Protein AF-A0A7T5JTS6-F1 (afdb_monomer_lite)

Radius of gyration: 18.51 Å; chains: 1; bounding box: 53×52×34 Å

Structure (mmCIF, N/CA/C/O backbone):
data_AF-A0A7T5JTS6-F1
#
_entry.id   AF-A0A7T5JTS6-F1
#
loop_
_atom_site.group_PDB
_atom_site.id
_atom_site.type_symbol
_atom_site.label_atom_id
_atom_site.label_alt_id
_atom_site.label_comp_id
_atom_site.label_asym_id
_atom_site.label_entity_id
_atom_site.label_seq_id
_atom_site.pdbx_PDB_ins_code
_atom_site.Cartn_x
_atom_site.Cartn_y
_atom_site.Cartn_z
_atom_site.occupancy
_atom_site.B_iso_or_equiv
_atom_site.auth_seq_id
_atom_site.auth_comp_id
_atom_site.auth_asym_id
_atom_site.auth_atom_id
_atom_site.pdbx_PDB_model_num
ATOM 1 N N . MET A 1 1 ? 9.819 -3.474 -20.300 1.00 56.19 1 MET A N 1
ATOM 2 C CA . MET A 1 1 ? 8.528 -3.790 -19.661 1.00 56.19 1 MET A CA 1
ATOM 3 C C . MET A 1 1 ? 8.838 -4.816 -18.587 1.00 56.19 1 MET A C 1
ATOM 5 O O . MET A 1 1 ? 9.597 -5.725 -18.894 1.00 56.19 1 MET A O 1
ATOM 9 N N . MET A 1 2 ? 8.449 -4.596 -17.330 1.00 62.03 2 MET A N 1
ATOM 10 C CA . MET A 1 2 ? 8.499 -5.677 -16.334 1.00 62.03 2 MET A CA 1
ATOM 11 C C . MET A 1 2 ? 7.362 -6.627 -16.693 1.00 62.03 2 MET A C 1
ATOM 13 O O . MET A 1 2 ? 6.251 -6.154 -16.952 1.00 62.03 2 MET A O 1
ATOM 17 N N . ASP A 1 3 ? 7.671 -7.912 -16.796 1.00 71.88 3 ASP A N 1
ATOM 18 C CA . ASP A 1 3 ? 6.692 -8.910 -17.210 1.00 71.88 3 ASP A CA 1
ATOM 19 C C . ASP A 1 3 ? 5.733 -9.225 -16.059 1.00 71.88 3 ASP A C 1
ATOM 21 O O . ASP A 1 3 ? 6.085 -9.064 -14.885 1.00 71.88 3 ASP A O 1
ATOM 25 N N . VAL A 1 4 ? 4.518 -9.661 -16.385 1.00 72.81 4 VAL A N 1
ATOM 26 C CA . VAL A 1 4 ? 3.517 -10.049 -15.374 1.00 72.81 4 VAL A CA 1
ATOM 27 C C . VAL A 1 4 ? 4.074 -11.170 -14.490 1.00 72.81 4 VAL A C 1
ATOM 29 O O . VAL A 1 4 ? 3.876 -11.1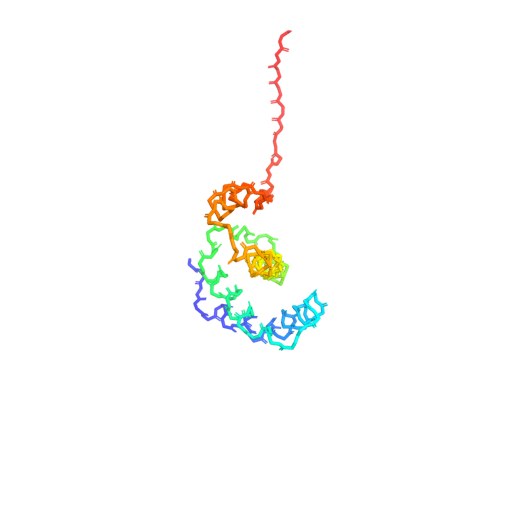47 -13.275 1.00 72.81 4 VAL A O 1
ATOM 32 N N . ASP A 1 5 ? 4.879 -12.054 -15.080 1.00 79.62 5 ASP A N 1
ATOM 33 C CA . ASP A 1 5 ? 5.562 -13.157 -14.403 1.00 79.62 5 ASP A CA 1
ATOM 34 C C . ASP A 1 5 ? 6.547 -12.683 -13.314 1.00 79.62 5 ASP A C 1
ATOM 36 O O . ASP A 1 5 ? 6.657 -13.297 -12.254 1.00 79.62 5 ASP A O 1
ATOM 40 N N . GLU A 1 6 ? 7.247 -11.560 -13.530 1.00 81.56 6 GLU A N 1
ATOM 41 C CA . GLU A 1 6 ? 8.204 -11.016 -12.551 1.00 81.56 6 GLU A CA 1
ATOM 42 C C . GLU A 1 6 ? 7.473 -10.500 -11.302 1.00 81.56 6 GLU A C 1
ATOM 44 O O . GLU A 1 6 ? 7.927 -10.688 -10.172 1.00 81.56 6 GLU A O 1
ATOM 49 N N . ILE A 1 7 ? 6.302 -9.890 -11.498 1.00 80.00 7 ILE A N 1
ATOM 50 C CA . ILE A 1 7 ? 5.461 -9.407 -10.400 1.00 80.00 7 ILE A CA 1
ATOM 51 C C . ILE A 1 7 ? 4.769 -10.563 -9.683 1.00 80.00 7 ILE A C 1
ATOM 53 O O . ILE A 1 7 ? 4.623 -10.502 -8.462 1.00 80.00 7 ILE A O 1
ATOM 57 N N . GLU A 1 8 ? 4.377 -11.614 -10.399 1.00 85.00 8 GLU A N 1
ATOM 58 C CA . GLU A 1 8 ? 3.830 -12.819 -9.779 1.00 85.00 8 GLU A CA 1
ATOM 59 C C . GLU A 1 8 ? 4.858 -13.487 -8.857 1.00 85.00 8 GLU A C 1
ATOM 61 O O . GLU A 1 8 ? 4.529 -13.861 -7.727 1.00 85.00 8 GLU A O 1
ATOM 66 N N . GLU A 1 9 ? 6.121 -13.565 -9.277 1.00 86.75 9 GLU A N 1
ATOM 67 C CA . GLU A 1 9 ? 7.188 -14.101 -8.430 1.00 86.75 9 GLU A CA 1
ATOM 68 C C . GLU A 1 9 ? 7.405 -13.227 -7.188 1.00 86.75 9 GLU A C 1
ATOM 70 O O . GLU A 1 9 ? 7.478 -13.722 -6.062 1.00 86.75 9 GLU A O 1
ATOM 75 N N . TRP A 1 10 ? 7.410 -11.904 -7.353 1.00 86.38 10 TRP A N 1
ATOM 76 C CA . TRP A 1 10 ? 7.504 -10.982 -6.218 1.00 86.38 10 TRP A CA 1
ATOM 77 C C . TRP A 1 10 ? 6.306 -11.086 -5.283 1.00 86.38 10 TRP A C 1
ATOM 79 O O . TRP A 1 10 ? 6.468 -10.960 -4.069 1.00 86.38 10 TRP A O 1
ATOM 89 N N . PHE A 1 11 ? 5.112 -11.327 -5.819 1.00 86.81 11 PHE A N 1
ATOM 90 C CA . PHE A 1 11 ? 3.926 -11.582 -5.018 1.00 86.81 11 PHE A CA 1
ATOM 91 C C . PHE A 1 11 ? 4.124 -12.835 -4.166 1.00 86.81 11 PHE A C 1
ATOM 93 O O . PHE A 1 11 ? 3.963 -12.775 -2.949 1.00 86.81 11 PHE A O 1
ATOM 100 N N . ARG A 1 12 ? 4.566 -13.945 -4.763 1.00 87.69 12 ARG A N 1
ATOM 101 C CA . ARG A 1 12 ? 4.832 -15.188 -4.022 1.00 87.69 12 ARG A CA 1
ATOM 102 C C . ARG A 1 12 ? 5.913 -15.016 -2.956 1.00 87.69 12 ARG A C 1
ATOM 104 O O . ARG A 1 12 ? 5.759 -15.542 -1.858 1.00 87.69 12 ARG A O 1
ATOM 111 N N . CYS A 1 13 ? 6.975 -14.264 -3.246 1.00 90.19 13 CYS A N 1
ATOM 112 C CA . CYS A 1 13 ? 8.067 -14.050 -2.297 1.00 90.19 13 CYS A CA 1
ATOM 113 C C . CYS A 1 13 ? 7.736 -13.052 -1.179 1.00 90.19 13 CYS A C 1
ATOM 115 O O . CYS A 1 13 ? 8.230 -13.217 -0.067 1.00 90.19 13 CYS A O 1
ATOM 117 N N . TYR A 1 14 ? 6.960 -12.001 -1.462 1.00 91.56 14 TYR A N 1
ATOM 118 C CA . TYR A 1 14 ? 6.851 -10.836 -0.574 1.00 91.56 14 TYR A CA 1
ATOM 119 C C . TYR A 1 14 ? 5.432 -10.522 -0.092 1.00 91.56 14 TYR A C 1
ATOM 121 O O . TYR A 1 14 ? 5.283 -9.642 0.756 1.00 91.56 14 TYR A O 1
ATOM 129 N N . ALA A 1 15 ? 4.383 -11.196 -0.576 1.00 89.50 15 ALA A N 1
ATOM 130 C CA . ALA A 1 15 ? 3.016 -10.914 -0.126 1.00 89.50 15 ALA A CA 1
ATOM 131 C C . ALA A 1 15 ? 2.850 -11.107 1.389 1.00 89.50 15 ALA A C 1
ATOM 133 O O . ALA A 1 15 ? 2.242 -10.259 2.043 1.00 89.50 15 ALA A O 1
ATOM 134 N N . ASP A 1 16 ? 3.440 -12.162 1.959 1.00 92.00 16 ASP A N 1
ATOM 135 C CA . ASP A 1 16 ? 3.378 -12.425 3.402 1.00 92.00 16 ASP A CA 1
ATOM 136 C C . ASP A 1 16 ? 4.163 -11.384 4.220 1.00 92.00 16 ASP A C 1
ATOM 138 O O . ASP A 1 16 ? 3.657 -10.850 5.208 1.00 92.00 16 ASP A O 1
ATOM 142 N N . ASP A 1 17 ? 5.351 -10.993 3.745 1.00 91.69 17 ASP A N 1
ATOM 143 C CA . ASP A 1 17 ? 6.154 -9.921 4.347 1.00 91.69 17 ASP A CA 1
ATOM 144 C C . ASP A 1 17 ? 5.381 -8.591 4.384 1.00 91.69 17 ASP A C 1
ATOM 146 O O . ASP A 1 17 ? 5.348 -7.897 5.405 1.00 91.69 17 ASP A O 1
ATOM 150 N N . VAL A 1 18 ? 4.750 -8.223 3.262 1.00 91.81 18 VAL A N 1
ATOM 151 C CA . VAL A 1 18 ? 3.958 -6.992 3.135 1.00 91.81 18 VAL A CA 1
ATOM 152 C C . VAL A 1 18 ? 2.720 -7.063 4.026 1.00 91.81 18 VAL A C 1
ATOM 154 O O . VAL A 1 18 ? 2.415 -6.092 4.722 1.00 91.81 18 VAL A O 1
ATOM 157 N N . LYS A 1 19 ? 2.038 -8.212 4.063 1.00 92.88 19 LYS A N 1
ATOM 158 C CA . LYS A 1 19 ? 0.892 -8.447 4.945 1.00 92.88 19 LYS A CA 1
ATOM 159 C C . LYS A 1 19 ? 1.290 -8.289 6.408 1.00 92.88 19 LYS A C 1
ATOM 161 O O . LYS A 1 19 ? 0.688 -7.480 7.109 1.00 92.88 19 LYS A O 1
ATOM 166 N N . THR A 1 20 ? 2.337 -8.977 6.855 1.00 92.44 20 THR A N 1
ATOM 167 C CA . THR A 1 20 ? 2.847 -8.902 8.232 1.00 92.44 20 THR A CA 1
ATOM 168 C C . THR A 1 20 ? 3.245 -7.474 8.604 1.00 92.44 20 THR A C 1
ATOM 170 O O . THR A 1 20 ? 2.884 -6.982 9.678 1.00 92.44 20 THR A O 1
ATOM 173 N N . PHE A 1 21 ? 3.918 -6.761 7.697 1.00 92.12 21 PHE A N 1
ATOM 174 C CA . PHE A 1 21 ? 4.255 -5.351 7.881 1.00 92.12 21 PHE A CA 1
ATOM 175 C C . PHE A 1 21 ? 3.010 -4.470 8.058 1.00 92.12 21 PHE A C 1
ATOM 177 O O . PHE A 1 21 ? 2.963 -3.654 8.981 1.00 92.12 21 PHE A O 1
ATOM 184 N N . LEU A 1 22 ? 1.991 -4.636 7.212 1.00 90.81 22 LEU A N 1
ATOM 185 C CA . LEU A 1 22 ? 0.751 -3.859 7.281 1.00 90.81 22 LEU A CA 1
ATOM 186 C C . LEU A 1 22 ? -0.064 -4.180 8.537 1.00 90.81 22 LEU A C 1
ATOM 188 O O . LEU A 1 22 ? -0.551 -3.251 9.183 1.00 90.81 22 LEU A O 1
ATOM 192 N N . VAL A 1 23 ? -0.162 -5.456 8.926 1.00 92.56 23 VAL A N 1
ATOM 193 C CA . VAL A 1 23 ? -0.815 -5.876 10.178 1.00 92.56 23 VAL A CA 1
ATOM 194 C C . VAL A 1 23 ? -0.138 -5.207 11.370 1.00 92.56 23 VAL A C 1
ATOM 196 O O . VAL A 1 23 ? -0.814 -4.634 12.225 1.00 92.56 23 VAL A O 1
ATOM 199 N N . TYR A 1 24 ? 1.196 -5.223 11.413 1.00 90.00 24 TYR A N 1
ATOM 200 C CA . TYR A 1 24 ? 1.961 -4.578 12.476 1.00 90.00 24 TYR A CA 1
ATOM 201 C C . TYR A 1 24 ? 1.767 -3.054 12.489 1.00 90.00 24 TYR A C 1
ATOM 203 O O . TYR A 1 24 ? 1.560 -2.459 13.550 1.00 90.00 24 TYR A O 1
ATOM 211 N N . TYR A 1 25 ? 1.798 -2.418 11.316 1.00 88.69 25 TYR A N 1
ATOM 212 C CA . TYR A 1 25 ? 1.716 -0.964 11.185 1.00 88.69 25 TYR A CA 1
ATOM 213 C C . TYR A 1 25 ? 0.319 -0.415 11.508 1.00 88.69 25 TYR A C 1
ATOM 215 O O . TYR A 1 25 ? 0.194 0.597 12.197 1.00 88.69 25 TYR A O 1
ATOM 223 N N . LEU A 1 26 ? -0.737 -1.082 11.034 1.00 86.81 26 LEU A N 1
ATOM 224 C CA . LEU A 1 26 ? -2.129 -0.652 11.204 1.00 86.81 26 LEU A CA 1
ATOM 225 C C . LEU A 1 26 ? -2.816 -1.271 12.424 1.00 86.81 26 LEU A C 1
ATOM 227 O O . LEU A 1 26 ? -3.909 -0.830 12.784 1.00 86.81 26 LEU A O 1
ATOM 231 N N . ARG A 1 27 ? -2.187 -2.268 13.063 1.00 86.94 27 ARG A N 1
ATOM 232 C CA . ARG A 1 27 ? -2.747 -3.063 14.171 1.00 86.94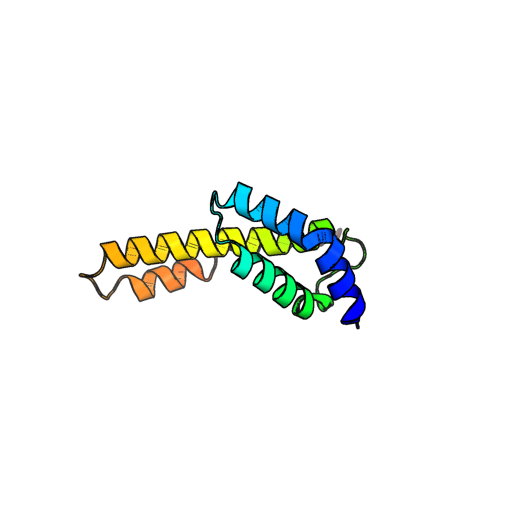 27 ARG A CA 1
ATOM 233 C C . ARG A 1 27 ? -4.121 -3.646 13.833 1.00 86.94 27 ARG A C 1
ATOM 235 O O . ARG A 1 27 ? -5.040 -3.627 14.649 1.00 86.94 27 ARG A O 1
ATOM 242 N N . ARG A 1 28 ? -4.251 -4.123 12.598 1.00 83.69 28 ARG A N 1
ATOM 243 C CA . ARG A 1 28 ? -5.489 -4.598 11.980 1.00 83.69 28 ARG A CA 1
ATOM 244 C C . ARG A 1 28 ? -5.226 -5.889 11.227 1.00 83.69 28 ARG A C 1
ATOM 246 O O . ARG A 1 28 ? -4.149 -6.058 10.670 1.00 83.69 28 ARG A O 1
ATOM 253 N N . THR A 1 29 ? -6.200 -6.788 11.218 1.00 83.00 29 THR A N 1
ATOM 254 C CA . THR A 1 29 ? -6.108 -8.068 10.501 1.00 83.00 29 THR A CA 1
ATOM 255 C C . THR A 1 29 ? -6.692 -7.985 9.090 1.00 83.00 29 THR A C 1
ATOM 257 O O . THR A 1 29 ? -6.346 -8.803 8.248 1.00 83.00 29 THR A O 1
ATOM 260 N N . ASP A 1 30 ? -7.530 -6.982 8.817 1.00 86.19 30 ASP A N 1
ATOM 261 C CA . ASP A 1 30 ? -8.179 -6.689 7.534 1.00 86.19 30 ASP A CA 1
ATOM 262 C C 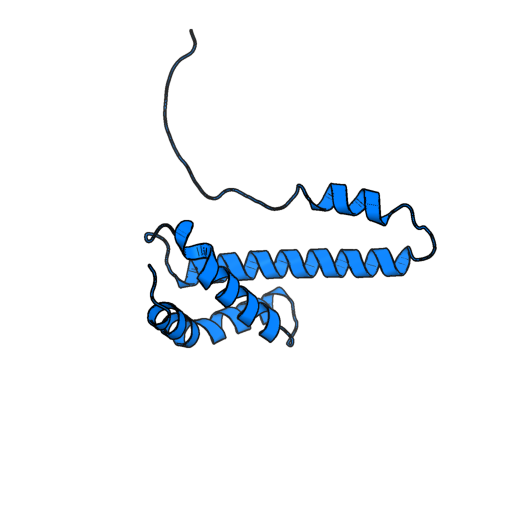. ASP A 1 30 ? -7.278 -5.849 6.612 1.00 86.19 30 ASP A C 1
ATOM 264 O O . ASP A 1 30 ? -7.626 -4.741 6.212 1.00 86.19 30 ASP A O 1
ATOM 268 N N . VAL A 1 31 ? -6.078 -6.351 6.303 1.00 89.75 31 VAL A N 1
ATOM 269 C CA . VAL A 1 31 ? -5.114 -5.648 5.429 1.00 89.75 31 VAL A CA 1
ATOM 270 C C . VAL A 1 31 ? -4.979 -6.266 4.038 1.00 89.75 31 VAL A C 1
ATOM 272 O O . VAL A 1 31 ? -4.203 -5.761 3.233 1.00 89.75 31 VAL A O 1
ATOM 275 N N . ASP A 1 32 ? -5.718 -7.336 3.737 1.00 88.38 32 ASP A N 1
ATOM 276 C CA . ASP A 1 32 ? -5.648 -8.035 2.447 1.00 88.38 32 ASP A CA 1
ATOM 277 C C . ASP A 1 32 ? -5.954 -7.106 1.255 1.00 88.38 32 ASP A C 1
ATOM 279 O O . ASP A 1 32 ? -5.250 -7.159 0.246 1.00 88.38 32 ASP A O 1
ATOM 283 N N . ASP A 1 33 ? -6.901 -6.173 1.404 1.00 89.31 33 ASP A N 1
ATOM 284 C CA . ASP A 1 33 ? -7.194 -5.155 0.382 1.00 89.31 33 ASP A CA 1
ATOM 285 C C . ASP A 1 33 ? -5.997 -4.218 0.137 1.00 89.31 33 ASP A C 1
ATOM 287 O O . ASP A 1 33 ? -5.675 -3.873 -1.000 1.00 89.31 33 ASP A O 1
ATOM 291 N N . LEU A 1 34 ? -5.285 -3.833 1.202 1.00 89.44 34 LEU A N 1
ATOM 292 C CA . LEU A 1 34 ? -4.098 -2.976 1.109 1.00 89.44 34 LEU A CA 1
ATOM 293 C C . LEU A 1 34 ? -2.907 -3.716 0.499 1.00 89.44 34 LEU A C 1
ATOM 295 O O . LEU A 1 34 ? -2.101 -3.107 -0.211 1.00 89.44 34 LEU A O 1
ATOM 299 N N . VAL A 1 35 ? -2.791 -5.019 0.761 1.00 90.75 35 VAL A N 1
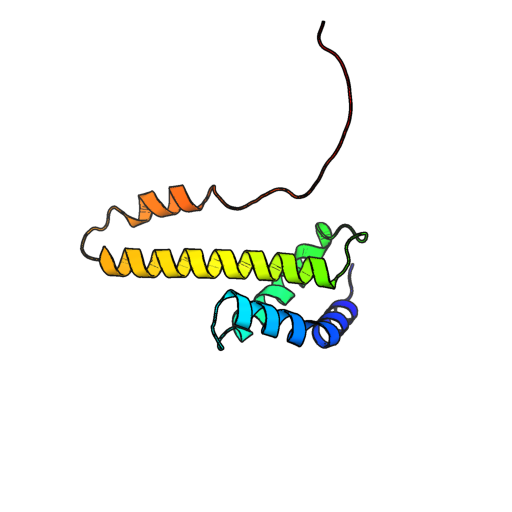ATOM 300 C CA . VAL A 1 35 ? -1.798 -5.880 0.112 1.00 90.75 35 VAL A CA 1
ATOM 301 C C . VAL A 1 35 ? -2.075 -5.916 -1.390 1.00 90.75 35 VAL A C 1
ATOM 303 O O . VAL A 1 35 ? -1.175 -5.596 -2.163 1.00 90.75 35 VAL A O 1
ATOM 306 N N . GLN A 1 36 ? -3.309 -6.206 -1.817 1.00 90.44 36 GLN A N 1
ATOM 307 C CA . GLN A 1 36 ? -3.665 -6.206 -3.243 1.00 90.44 36 GLN A CA 1
ATOM 308 C C . GLN A 1 36 ? -3.384 -4.857 -3.912 1.00 90.44 36 GLN A C 1
ATOM 310 O O . GLN A 1 36 ? -2.687 -4.805 -4.927 1.00 90.44 36 GLN A O 1
ATOM 315 N N . GLU A 1 37 ? -3.845 -3.758 -3.315 1.00 89.62 37 GLU A N 1
ATOM 316 C CA . GLU A 1 37 ? -3.625 -2.405 -3.838 1.00 89.62 37 GLU A CA 1
ATOM 317 C C . GLU A 1 37 ? -2.125 -2.068 -3.954 1.00 89.62 37 GLU A C 1
ATOM 319 O O . GLU A 1 37 ? -1.703 -1.398 -4.900 1.00 89.62 37 GLU A O 1
ATOM 324 N N . THR A 1 38 ? -1.287 -2.577 -3.041 1.00 90.69 38 THR A N 1
ATOM 325 C CA . THR A 1 38 ? 0.176 -2.420 -3.118 1.00 90.69 38 THR A CA 1
ATOM 326 C C . THR A 1 38 ? 0.724 -3.023 -4.410 1.00 90.69 38 THR A C 1
ATOM 328 O O . THR A 1 38 ? 1.483 -2.359 -5.121 1.00 90.69 38 THR A O 1
ATOM 331 N N . PHE A 1 39 ? 0.325 -4.251 -4.745 1.00 88.00 39 PHE A N 1
ATOM 332 C CA . PHE A 1 39 ? 0.786 -4.929 -5.957 1.00 88.00 39 PHE A CA 1
ATOM 333 C C . PHE A 1 39 ? 0.187 -4.321 -7.231 1.00 88.00 39 PHE A C 1
ATOM 335 O O . PHE A 1 39 ? 0.898 -4.187 -8.226 1.00 88.00 39 PHE A O 1
ATOM 342 N N . ILE A 1 40 ? -1.060 -3.842 -7.194 1.00 88.69 40 ILE A N 1
ATOM 343 C CA . ILE A 1 40 ? -1.670 -3.096 -8.309 1.00 88.69 40 ILE A CA 1
ATOM 344 C C . ILE A 1 40 ? -0.879 -1.817 -8.608 1.00 88.69 40 ILE A C 1
ATOM 346 O O . ILE A 1 40 ? -0.530 -1.540 -9.760 1.00 88.69 40 ILE A O 1
ATOM 350 N N . ARG A 1 41 ? -0.510 -1.056 -7.573 1.00 85.56 41 ARG A N 1
ATOM 351 C CA . ARG A 1 41 ? 0.333 0.137 -7.737 1.00 85.56 41 ARG A CA 1
ATOM 352 C C . ARG A 1 41 ? 1.757 -0.196 -8.156 1.00 85.56 41 ARG A C 1
ATOM 354 O O . ARG A 1 41 ? 2.351 0.585 -8.894 1.00 85.56 41 ARG A O 1
ATOM 361 N N . ALA A 1 42 ? 2.298 -1.334 -7.731 1.00 86.00 42 ALA A N 1
ATOM 362 C CA . ALA A 1 42 ? 3.592 -1.813 -8.204 1.00 86.00 42 ALA A CA 1
ATOM 363 C C . ALA A 1 42 ? 3.550 -2.123 -9.713 1.00 86.00 42 ALA A C 1
ATOM 365 O O . ALA A 1 42 ? 4.424 -1.670 -10.451 1.00 86.00 42 ALA A O 1
ATOM 366 N N . MET A 1 43 ? 2.490 -2.774 -10.205 1.00 82.88 43 MET A N 1
ATOM 367 C CA . MET A 1 43 ? 2.286 -3.002 -11.645 1.00 82.88 43 MET A CA 1
ATOM 368 C C . MET A 1 43 ? 2.243 -1.691 -12.447 1.00 82.88 43 MET A C 1
ATOM 370 O O . MET A 1 43 ? 2.840 -1.607 -13.517 1.00 82.88 43 MET A O 1
ATOM 374 N N . GLY A 1 44 ? 1.598 -0.641 -11.926 1.00 77.94 44 GLY A N 1
ATOM 375 C CA . GLY A 1 44 ? 1.541 0.674 -12.586 1.00 77.94 44 GLY A CA 1
ATOM 376 C C . GLY A 1 44 ? 2.776 1.569 -12.379 1.00 77.94 44 GLY A C 1
ATOM 377 O O . GLY A 1 44 ? 3.029 2.482 -13.164 1.00 77.94 44 GLY A O 1
ATOM 378 N N . GLY A 1 45 ? 3.559 1.329 -11.325 1.00 71.62 45 GLY A N 1
ATOM 379 C CA . GLY A 1 45 ? 4.677 2.172 -10.881 1.00 71.62 45 GLY A CA 1
ATOM 380 C C . GLY A 1 45 ? 6.027 1.859 -11.532 1.00 71.62 45 GLY A C 1
ATOM 381 O O . GLY A 1 45 ? 7.031 2.480 -11.176 1.00 71.62 45 GLY A O 1
ATOM 382 N N . GLN A 1 46 ? 6.064 0.925 -12.485 1.00 65.38 46 GLN A N 1
ATOM 383 C CA . GLN A 1 46 ? 7.285 0.398 -13.110 1.00 65.38 46 GLN A CA 1
ATOM 384 C C . GLN A 1 46 ? 8.197 1.485 -13.703 1.00 65.38 46 GLN A C 1
ATOM 386 O O . GLN A 1 46 ? 9.417 1.358 -13.664 1.00 65.38 46 GLN A O 1
ATOM 391 N N . VAL A 1 47 ? 7.623 2.585 -14.202 1.00 60.25 47 VAL A N 1
ATOM 392 C CA . VAL A 1 47 ? 8.378 3.715 -14.777 1.00 60.25 47 VAL A CA 1
ATOM 393 C C . VAL A 1 47 ? 9.209 4.455 -13.718 1.00 60.25 47 VAL A C 1
ATOM 395 O O . VAL A 1 47 ? 10.252 5.025 -14.028 1.00 60.25 47 VAL A O 1
ATOM 398 N N . GLN A 1 48 ? 8.773 4.442 -12.455 1.00 62.50 48 GLN A N 1
ATOM 399 C CA . GLN A 1 48 ? 9.448 5.122 -11.343 1.00 62.50 48 GLN A CA 1
ATOM 400 C C . GLN A 1 48 ? 10.408 4.209 -10.576 1.00 62.50 48 GLN A C 1
ATOM 402 O O . GLN A 1 48 ? 11.224 4.700 -9.790 1.00 62.50 48 GLN A O 1
ATOM 407 N N . PHE A 1 49 ? 10.344 2.894 -10.8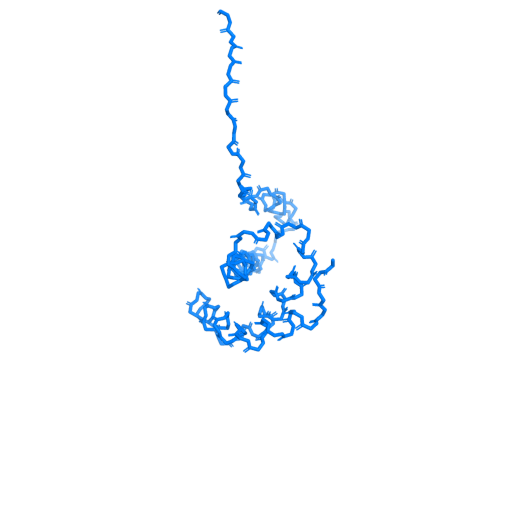01 1.00 67.25 49 PHE A N 1
ATOM 408 C CA . PHE A 1 49 ? 11.282 1.955 -10.208 1.00 67.25 49 PHE A CA 1
ATOM 409 C C . PHE A 1 49 ? 12.642 2.074 -10.901 1.00 67.25 49 PHE A C 1
ATOM 411 O O . PHE A 1 49 ? 12.932 1.433 -11.913 1.00 67.25 49 PHE A O 1
ATOM 418 N N . ARG A 1 50 ? 13.513 2.915 -10.335 1.00 63.69 50 ARG A N 1
ATOM 419 C CA . ARG A 1 50 ? 14.941 2.890 -10.650 1.00 63.69 50 ARG A CA 1
ATOM 420 C C . ARG A 1 50 ? 15.442 1.513 -10.211 1.00 63.69 50 ARG A C 1
ATOM 422 O O . ARG A 1 50 ? 15.564 1.294 -9.009 1.00 63.69 50 ARG A O 1
ATOM 429 N N . ARG A 1 51 ? 15.716 0.603 -11.158 1.00 66.00 51 ARG A N 1
ATOM 430 C CA . ARG A 1 51 ? 16.167 -0.807 -10.989 1.00 66.00 51 ARG A CA 1
ATOM 431 C C . ARG A 1 51 ? 17.432 -1.027 -10.119 1.00 66.00 51 ARG A C 1
ATOM 433 O O . ARG A 1 51 ? 18.065 -2.068 -10.187 1.00 66.00 51 ARG A O 1
ATOM 440 N N . GLN A 1 52 ? 17.830 -0.033 -9.335 1.00 64.81 52 GLN A N 1
ATOM 441 C CA . GLN A 1 52 ? 18.910 -0.041 -8.355 1.00 64.81 52 GLN A CA 1
ATOM 442 C C . GLN A 1 52 ? 18.396 -0.310 -6.927 1.00 64.81 52 GLN A C 1
ATOM 444 O O . GLN A 1 52 ? 19.183 -0.658 -6.053 1.00 64.81 52 GLN A O 1
ATOM 449 N N . ALA A 1 53 ? 17.095 -0.133 -6.664 1.00 68.19 53 ALA A N 1
ATOM 450 C CA . ALA A 1 53 ? 16.502 -0.417 -5.358 1.00 68.19 53 ALA A CA 1
ATOM 451 C C . ALA A 1 53 ? 16.107 -1.898 -5.233 1.00 68.19 53 ALA A C 1
ATOM 453 O O . ALA A 1 53 ? 15.658 -2.508 -6.199 1.00 68.19 53 ALA A O 1
ATOM 454 N N . ASN A 1 54 ? 16.229 -2.468 -4.029 1.00 80.75 54 ASN A N 1
ATOM 455 C CA . ASN A 1 54 ? 15.740 -3.820 -3.752 1.00 80.75 54 ASN A CA 1
ATOM 456 C C . ASN A 1 54 ? 14.201 -3.859 -3.928 1.00 80.75 54 ASN A C 1
ATOM 458 O O . ASN A 1 54 ? 13.520 -3.025 -3.313 1.00 80.75 54 ASN A O 1
ATOM 462 N N . PRO A 1 55 ? 13.645 -4.805 -4.714 1.00 81.75 55 PRO A N 1
ATOM 463 C CA . PRO A 1 55 ? 12.203 -4.957 -4.926 1.00 81.75 55 PRO A CA 1
ATOM 464 C C . PRO A 1 55 ? 11.385 -4.960 -3.632 1.00 81.75 55 PRO A C 1
ATOM 466 O O . PRO A 1 55 ? 10.367 -4.272 -3.537 1.00 81.75 55 PRO A O 1
ATOM 469 N N . LYS A 1 56 ? 11.883 -5.640 -2.591 1.00 84.50 56 LYS A N 1
ATOM 470 C CA . LYS A 1 56 ? 11.243 -5.700 -1.270 1.00 84.50 56 LYS A CA 1
ATOM 471 C C . LYS A 1 56 ? 11.105 -4.313 -0.642 1.00 84.50 56 LYS A C 1
ATOM 473 O O . LYS A 1 56 ? 10.037 -3.944 -0.165 1.00 84.50 56 LYS A O 1
ATOM 478 N N . THR A 1 57 ? 12.168 -3.511 -0.675 1.00 87.25 57 THR A N 1
ATOM 479 C CA . THR A 1 57 ? 12.163 -2.146 -0.125 1.00 87.25 57 THR A CA 1
ATOM 480 C C . THR A 1 57 ? 11.192 -1.243 -0.877 1.00 87.25 57 THR A C 1
ATOM 482 O O . THR A 1 57 ? 10.520 -0.410 -0.270 1.00 87.25 57 THR A O 1
ATOM 485 N N . TRP A 1 58 ? 11.097 -1.410 -2.193 1.00 86.94 58 TRP A N 1
ATOM 486 C CA . TRP A 1 58 ? 10.176 -0.635 -3.013 1.00 86.94 58 TRP A CA 1
ATOM 487 C C . TRP A 1 58 ? 8.710 -0.996 -2.744 1.00 86.94 58 TRP A C 1
ATOM 489 O O . TRP A 1 58 ? 7.903 -0.093 -2.519 1.00 86.94 58 TRP A O 1
ATOM 499 N N . LEU A 1 59 ? 8.383 -2.288 -2.647 1.00 87.62 59 LEU A N 1
ATOM 500 C CA . LEU A 1 59 ? 7.049 -2.755 -2.252 1.00 87.62 59 LEU A CA 1
ATOM 501 C C . LEU A 1 59 ? 6.660 -2.246 -0.858 1.00 87.62 59 LEU A C 1
ATOM 503 O O . LEU A 1 59 ? 5.564 -1.719 -0.675 1.00 87.62 59 LEU A O 1
ATOM 507 N N . LEU A 1 60 ? 7.579 -2.304 0.110 1.00 87.50 60 LEU A N 1
ATOM 508 C CA . LEU A 1 60 ? 7.348 -1.766 1.454 1.00 87.50 60 LEU A CA 1
ATOM 509 C C . LEU A 1 60 ? 7.150 -0.243 1.458 1.00 87.50 60 LEU A C 1
ATOM 511 O O . LEU A 1 60 ? 6.368 0.271 2.259 1.00 87.50 60 LEU A O 1
ATOM 515 N N . ALA A 1 61 ? 7.817 0.496 0.567 1.00 88.38 61 ALA A N 1
ATOM 516 C CA . ALA A 1 61 ? 7.598 1.934 0.420 1.00 88.38 61 ALA A CA 1
ATOM 517 C C . ALA A 1 61 ? 6.185 2.244 -0.105 1.00 88.38 61 ALA A C 1
ATOM 519 O O . ALA A 1 61 ? 5.525 3.150 0.411 1.00 88.38 61 ALA A O 1
ATOM 520 N N . ILE A 1 62 ? 5.694 1.471 -1.080 1.00 88.88 62 ILE A N 1
ATOM 521 C CA . ILE A 1 62 ? 4.317 1.583 -1.587 1.00 88.88 62 ILE A CA 1
ATOM 522 C C . ILE A 1 62 ? 3.316 1.234 -0.478 1.00 88.88 62 ILE A C 1
ATOM 524 O O . ILE A 1 62 ? 2.417 2.032 -0.201 1.00 88.88 62 ILE A O 1
ATOM 528 N N . ALA A 1 63 ? 3.514 0.105 0.208 1.00 90.56 63 ALA A N 1
ATOM 529 C CA . ALA A 1 63 ? 2.661 -0.342 1.308 1.00 90.56 63 ALA A CA 1
ATOM 530 C C . ALA A 1 63 ? 2.597 0.691 2.444 1.00 90.56 63 ALA A C 1
ATOM 532 O O . ALA A 1 63 ? 1.520 1.000 2.949 1.00 90.56 63 ALA A O 1
ATOM 533 N N . ARG A 1 64 ? 3.733 1.298 2.815 1.00 88.81 64 ARG A N 1
ATOM 534 C CA . ARG A 1 64 ? 3.780 2.384 3.807 1.00 88.81 64 ARG A CA 1
ATOM 535 C C . ARG A 1 64 ? 2.950 3.587 3.363 1.00 88.81 64 ARG A C 1
ATOM 537 O O . ARG A 1 64 ? 2.198 4.122 4.174 1.00 88.81 64 ARG A O 1
ATOM 544 N N . ASN A 1 65 ? 3.086 4.021 2.110 1.00 87.62 65 ASN A N 1
ATOM 545 C CA . ASN A 1 65 ? 2.319 5.158 1.597 1.00 87.62 65 ASN A CA 1
ATOM 546 C C . ASN A 1 65 ? 0.812 4.873 1.643 1.00 87.62 65 ASN A C 1
ATOM 548 O O . ASN A 1 65 ? 0.053 5.725 2.095 1.00 87.62 65 ASN A O 1
ATOM 552 N N . LEU A 1 66 ? 0.395 3.665 1.256 1.00 88.94 66 LEU A N 1
ATOM 553 C CA . LEU A 1 66 ? -0.996 3.219 1.361 1.00 88.94 66 LEU A CA 1
ATOM 554 C C . LEU A 1 66 ? -1.491 3.182 2.807 1.00 88.94 66 LEU A C 1
ATOM 556 O O . LEU A 1 66 ? -2.579 3.669 3.094 1.00 88.94 66 LEU A O 1
ATOM 560 N N . ALA A 1 67 ? -0.686 2.664 3.732 1.00 87.31 67 ALA A N 1
ATOM 561 C CA . ALA A 1 67 ? -1.053 2.602 5.141 1.00 87.31 67 ALA A CA 1
ATOM 562 C C . ALA A 1 67 ? -1.235 4.002 5.752 1.00 87.31 67 ALA A C 1
ATOM 564 O O . ALA A 1 67 ? -2.199 4.245 6.479 1.00 87.31 67 ALA A O 1
ATOM 565 N N . VAL A 1 68 ? -0.344 4.944 5.428 1.00 85.62 68 VAL A N 1
ATOM 566 C CA . VAL A 1 68 ? -0.475 6.348 5.843 1.00 85.62 68 VAL A CA 1
ATOM 567 C C . VAL A 1 68 ? -1.748 6.962 5.264 1.00 85.62 68 VAL A C 1
ATOM 569 O O . VAL A 1 68 ? -2.501 7.596 6.003 1.00 85.62 68 VAL A O 1
ATOM 572 N N . ASP A 1 69 ? -2.016 6.754 3.976 1.00 82.62 69 ASP A N 1
ATOM 573 C CA . ASP A 1 69 ? -3.198 7.288 3.292 1.00 82.62 69 ASP A CA 1
ATOM 574 C C . ASP A 1 69 ? -4.511 6.705 3.848 1.00 82.62 69 ASP A C 1
ATOM 576 O O . ASP A 1 69 ? -5.497 7.420 4.055 1.00 82.62 69 ASP A O 1
ATOM 580 N N . PHE A 1 70 ? -4.498 5.421 4.211 1.00 83.31 70 PHE A N 1
ATOM 581 C CA . PHE A 1 70 ? -5.612 4.740 4.863 1.00 83.31 70 PHE A CA 1
ATOM 582 C C . PHE A 1 70 ? -5.900 5.318 6.252 1.00 83.31 70 PHE A C 1
ATOM 584 O O . PHE A 1 70 ? -7.043 5.669 6.551 1.00 83.31 70 PHE A O 1
ATOM 591 N N . VAL A 1 71 ? -4.876 5.496 7.094 1.00 81.50 71 VAL A N 1
ATOM 592 C CA . VAL A 1 71 ? -5.032 6.110 8.427 1.00 81.50 71 VAL A CA 1
ATOM 593 C C . VAL A 1 71 ? -5.542 7.545 8.305 1.00 81.50 71 VAL A C 1
ATOM 595 O O . VAL A 1 71 ? -6.462 7.938 9.025 1.00 81.50 71 VAL A O 1
ATOM 598 N N . ARG A 1 72 ? -4.991 8.312 7.362 1.00 77.56 72 ARG A N 1
ATOM 599 C CA . ARG A 1 72 ? -5.413 9.676 7.018 1.00 77.56 72 ARG A CA 1
ATOM 600 C C . ARG A 1 72 ? -6.897 9.741 6.648 1.00 77.56 72 ARG A C 1
ATOM 602 O O . ARG A 1 72 ? -7.652 10.510 7.244 1.00 77.56 72 ARG A O 1
ATOM 609 N N . THR A 1 73 ? -7.338 8.882 5.733 1.00 73.75 73 THR A N 1
ATOM 610 C CA . THR A 1 73 ? -8.738 8.803 5.287 1.00 73.75 73 THR A CA 1
ATOM 611 C C . THR A 1 73 ? -9.670 8.336 6.406 1.00 73.75 73 THR A C 1
ATOM 613 O O . THR A 1 73 ? -10.776 8.855 6.560 1.00 73.75 73 THR A O 1
ATOM 616 N N . GLN A 1 74 ? -9.227 7.404 7.251 1.00 72.94 74 GLN A N 1
ATOM 617 C CA . GLN A 1 74 ? -10.018 6.902 8.374 1.00 72.94 74 GLN A CA 1
ATOM 618 C C . GLN A 1 74 ? -10.209 7.976 9.460 1.00 72.94 74 GLN A C 1
ATOM 620 O O . GLN A 1 74 ? -11.314 8.148 9.983 1.00 72.94 74 GLN A O 1
ATOM 625 N N . GLN A 1 75 ? -9.166 8.761 9.752 1.00 66.31 75 GLN A N 1
ATOM 626 C CA . GLN A 1 75 ? -9.260 9.935 10.625 1.00 66.31 75 GLN A CA 1
ATOM 627 C C . GLN A 1 75 ? -10.206 10.992 10.048 1.00 66.31 75 GLN A C 1
ATOM 629 O O . GLN A 1 75 ? -11.027 11.538 10.789 1.00 66.31 75 GLN A O 1
ATOM 634 N N . PHE A 1 76 ? -10.141 11.230 8.735 1.00 66.62 76 PHE A N 1
ATOM 635 C CA . PHE A 1 76 ? -11.044 12.141 8.040 1.00 66.62 76 PHE A CA 1
ATOM 636 C C . PHE A 1 76 ? -12.502 11.675 8.123 1.00 66.62 76 PHE A C 1
A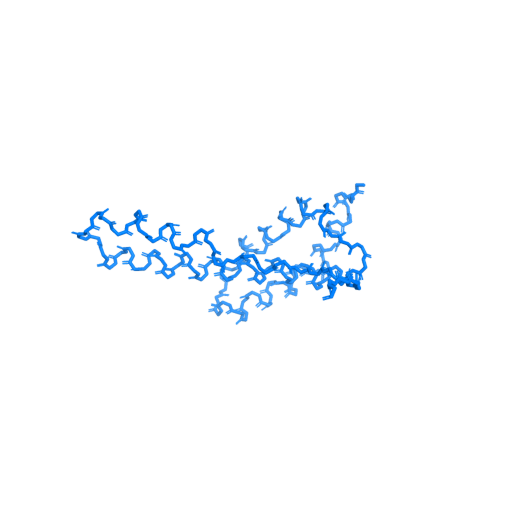TOM 638 O O . PHE A 1 76 ? -13.351 12.429 8.589 1.00 66.62 76 PHE A O 1
ATOM 645 N N . SER A 1 77 ? -12.794 10.415 7.784 1.00 67.75 77 SER A N 1
ATOM 646 C CA . SER A 1 77 ? -14.144 9.841 7.888 1.00 67.75 77 SER A CA 1
ATOM 647 C C . SER A 1 77 ? -14.698 9.928 9.313 1.00 67.75 77 SER A C 1
ATOM 649 O O . SER A 1 77 ? -15.871 10.250 9.504 1.00 67.75 77 SER A O 1
ATOM 651 N N . ARG A 1 78 ? -13.860 9.708 10.336 1.00 66.38 78 ARG A N 1
ATOM 652 C CA . ARG A 1 78 ? -14.254 9.864 11.744 1.00 66.38 78 ARG A CA 1
ATOM 653 C C . ARG A 1 78 ? -14.573 11.319 12.099 1.00 66.38 78 ARG A C 1
ATOM 655 O O . ARG A 1 78 ? -15.580 11.567 12.756 1.00 66.38 78 ARG A O 1
ATOM 662 N N . TYR A 1 79 ? -13.751 12.268 11.655 1.00 60.19 79 TYR A N 1
ATOM 663 C CA . TYR A 1 79 ? -13.971 13.699 11.888 1.00 60.19 79 TYR A CA 1
ATOM 664 C C . TYR A 1 79 ? -15.237 14.203 11.193 1.00 60.19 79 TYR A C 1
ATOM 666 O O . TYR A 1 79 ? -16.041 14.914 11.786 1.00 60.19 79 TYR A O 1
ATOM 674 N N . ILE A 1 80 ? -15.452 13.781 9.955 1.00 64.06 80 ILE A N 1
ATOM 675 C CA . ILE A 1 80 ? -16.671 14.031 9.194 1.00 64.06 80 ILE A CA 1
ATOM 676 C C . ILE A 1 80 ? -17.904 13.504 9.922 1.00 64.06 80 ILE A C 1
ATOM 678 O O . ILE A 1 80 ? -18.902 14.204 10.048 1.00 64.06 80 ILE A O 1
ATOM 682 N N . ARG A 1 81 ? -17.838 12.270 10.428 1.00 64.00 81 ARG A N 1
ATOM 683 C CA . ARG A 1 81 ? -18.957 11.656 11.148 1.00 64.00 81 ARG A CA 1
ATOM 684 C C . ARG A 1 81 ? -19.278 12.419 12.436 1.00 64.00 81 ARG A C 1
ATOM 686 O O . ARG A 1 81 ? -20.441 12.530 12.797 1.00 64.00 81 ARG A O 1
ATOM 693 N N . TYR A 1 82 ? -18.260 12.988 13.082 1.00 60.50 82 TYR A N 1
ATOM 694 C CA . TYR A 1 82 ? -18.412 13.894 14.223 1.00 60.50 82 TYR A CA 1
ATOM 695 C C . TYR A 1 82 ? -18.979 15.269 13.826 1.00 60.50 82 TYR A C 1
ATOM 697 O O . TYR A 1 82 ? -19.728 15.878 14.582 1.00 60.50 82 TYR A O 1
ATOM 705 N N . SER A 1 83 ? -18.651 15.755 12.628 1.00 59.72 83 SER A N 1
ATOM 706 C CA . SER A 1 83 ? -19.060 17.068 12.113 1.00 59.72 83 SER A CA 1
ATOM 707 C C . SER A 1 83 ? -20.309 17.035 11.228 1.00 59.72 83 SER A C 1
ATOM 709 O O . SER A 1 83 ? -20.651 18.060 10.643 1.00 59.72 83 SER A O 1
ATOM 711 N N . ALA A 1 84 ? -21.046 15.916 11.191 1.00 58.97 84 ALA A N 1
ATOM 712 C CA . ALA A 1 84 ? -22.257 15.682 10.390 1.00 58.97 84 ALA A CA 1
ATOM 713 C C . ALA A 1 84 ? -23.475 16.586 10.727 1.00 58.97 84 ALA A C 1
ATOM 715 O O . ALA A 1 84 ? -24.615 16.230 10.444 1.00 58.97 84 ALA A O 1
ATOM 716 N N . GLY A 1 85 ? -23.240 17.770 11.298 1.00 57.81 85 GLY A N 1
ATOM 717 C CA . GLY A 1 85 ? -24.177 18.890 11.396 1.00 57.81 85 GLY A CA 1
ATOM 718 C C . GLY A 1 85 ? -23.702 20.186 10.712 1.00 57.81 85 GLY A C 1
ATOM 719 O O . GLY A 1 85 ? -24.383 21.199 10.835 1.00 57.81 85 GLY A O 1
ATOM 720 N N . ARG A 1 86 ? -22.552 20.207 10.017 1.00 56.84 86 ARG A N 1
ATOM 721 C CA . ARG A 1 86 ? -22.017 21.393 9.314 1.00 56.84 86 ARG A CA 1
ATOM 722 C C . ARG A 1 86 ? -21.448 20.994 7.945 1.00 56.84 86 ARG A C 1
ATOM 724 O O . ARG A 1 86 ? -20.527 20.193 7.858 1.00 56.84 86 ARG A O 1
ATOM 731 N N . SER A 1 87 ? -22.039 21.497 6.862 1.00 53.53 87 SER A N 1
ATOM 732 C CA . SER A 1 87 ? -21.737 21.107 5.471 1.00 53.53 87 SER A CA 1
ATOM 733 C C . SER A 1 87 ? -20.519 21.818 4.858 1.00 53.53 87 SER A C 1
ATOM 735 O O . SER A 1 87 ? -20.082 21.473 3.764 1.00 53.53 87 SER A O 1
ATOM 737 N N . ASP A 1 88 ? -19.950 22.799 5.552 1.00 59.00 88 ASP A N 1
ATOM 738 C CA . ASP A 1 88 ? -18.862 23.677 5.106 1.00 59.00 88 ASP A CA 1
ATOM 739 C C . ASP A 1 88 ? -17.450 23.081 5.290 1.00 59.00 88 ASP A C 1
ATOM 741 O O . ASP A 1 88 ? -16.496 23.501 4.631 1.00 59.00 88 ASP A O 1
ATOM 745 N N . VAL A 1 89 ? -17.301 22.050 6.126 1.00 56.41 89 VAL A N 1
ATOM 746 C CA . VAL A 1 89 ? -15.985 21.516 6.537 1.00 56.41 89 VAL A CA 1
ATOM 747 C C . VAL A 1 89 ? -15.337 20.589 5.499 1.00 56.41 89 VAL A C 1
ATOM 749 O O . VAL A 1 89 ? -14.110 20.532 5.395 1.00 56.41 89 VAL A O 1
ATOM 752 N N . TYR A 1 90 ? -16.132 19.896 4.676 1.00 54.75 90 TYR A N 1
ATOM 753 C CA . TYR A 1 90 ? -15.631 18.947 3.668 1.00 54.75 90 TYR A CA 1
ATOM 754 C C . TYR A 1 90 ? -14.757 19.610 2.594 1.00 54.75 90 TYR A C 1
ATOM 756 O O . TYR A 1 90 ? -13.699 19.090 2.234 1.00 54.75 90 TYR A O 1
ATOM 764 N N . ALA A 1 91 ? -15.175 20.781 2.107 1.00 52.78 91 ALA A N 1
ATOM 765 C CA . ALA A 1 91 ? -14.466 21.518 1.064 1.00 52.78 91 ALA A CA 1
ATOM 766 C C . ALA A 1 91 ? -13.168 22.171 1.575 1.00 52.78 91 ALA A C 1
ATOM 768 O O . ALA A 1 91 ? -12.227 22.349 0.800 1.00 52.78 91 ALA A O 1
ATOM 769 N N . ALA A 1 92 ? -13.099 22.512 2.866 1.00 52.22 92 ALA A N 1
ATOM 770 C CA . ALA A 1 92 ? -11.911 23.091 3.490 1.00 52.22 92 ALA A CA 1
ATOM 771 C C . ALA A 1 92 ? -10.821 22.035 3.744 1.00 52.22 92 ALA A C 1
ATOM 773 O O . ALA A 1 92 ? -9.639 22.279 3.500 1.00 52.22 92 ALA A O 1
ATOM 774 N N . ILE A 1 93 ? -11.210 20.830 4.171 1.00 53.34 93 ILE A N 1
ATOM 775 C CA . ILE A 1 93 ? -10.257 19.774 4.536 1.00 53.34 93 ILE A CA 1
ATOM 776 C C . ILE A 1 93 ? -9.712 19.043 3.302 1.00 53.34 93 ILE A C 1
ATOM 778 O O . ILE A 1 93 ? -8.521 18.736 3.271 1.00 53.34 93 ILE A O 1
ATOM 782 N N . ALA A 1 94 ? -10.517 18.843 2.251 1.00 53.59 94 ALA A N 1
ATOM 783 C CA . ALA A 1 94 ? -10.028 18.297 0.979 1.00 53.59 94 ALA A CA 1
ATOM 784 C C . ALA A 1 94 ? -8.890 19.154 0.383 1.00 53.59 94 ALA A C 1
ATOM 786 O O . ALA A 1 94 ? -7.891 18.616 -0.094 1.00 53.59 94 ALA A O 1
ATOM 787 N N . ARG A 1 95 ? -8.973 20.489 0.507 1.00 49.72 95 ARG A N 1
ATOM 788 C CA . ARG A 1 95 ? -7.898 21.410 0.088 1.00 49.72 95 ARG A CA 1
ATOM 789 C C . ARG A 1 95 ? -6.644 21.312 0.965 1.00 49.72 95 ARG A C 1
ATOM 791 O O . ARG A 1 95 ? -5.544 21.444 0.441 1.00 49.72 95 ARG A O 1
ATOM 798 N N . GLY A 1 96 ? -6.787 21.041 2.265 1.00 51.31 96 GLY A N 1
ATOM 799 C CA . GLY A 1 96 ? -5.656 20.819 3.178 1.00 51.31 96 GLY A CA 1
ATOM 800 C C . GLY A 1 96 ? -4.983 19.445 3.027 1.00 51.31 96 GLY A C 1
ATOM 801 O O . GLY A 1 96 ? -3.786 19.310 3.274 1.00 51.31 96 GLY A O 1
ATOM 802 N N . TYR A 1 97 ? -5.724 18.422 2.585 1.00 52.00 97 TYR A N 1
ATOM 803 C CA . TYR A 1 97 ? -5.208 17.063 2.372 1.00 52.00 97 TYR A CA 1
ATOM 804 C C . TYR A 1 97 ? -4.537 16.852 1.009 1.00 52.00 97 TYR A C 1
ATOM 806 O O . TYR A 1 97 ? -3.645 16.011 0.916 1.00 52.00 97 TYR A O 1
ATOM 814 N N . CYS A 1 98 ? -4.878 17.637 -0.018 1.00 45.44 98 CYS A N 1
ATOM 815 C CA . CYS A 1 98 ? -4.267 17.523 -1.347 1.00 45.44 98 CYS A CA 1
ATOM 816 C C . CYS A 1 98 ? -2.776 17.922 -1.429 1.00 45.44 98 CYS A C 1
ATOM 818 O O . CYS A 1 98 ? -2.160 17.649 -2.456 1.00 45.44 98 CYS A O 1
ATOM 820 N N . PHE A 1 99 ? -2.163 18.528 -0.399 1.00 40.56 99 PHE A N 1
ATOM 821 C CA . PHE A 1 99 ? -0.787 19.061 -0.503 1.00 40.56 99 PHE A CA 1
ATOM 822 C C . PHE A 1 99 ? 0.287 18.331 0.333 1.00 40.56 99 PHE A C 1
ATOM 824 O O . PHE A 1 99 ? 1.477 18.541 0.121 1.00 40.56 99 PHE A O 1
ATOM 831 N N . ALA A 1 100 ? -0.070 17.451 1.274 1.00 42.09 100 ALA A N 1
ATOM 832 C CA . ALA A 1 100 ? 0.865 17.072 2.345 1.00 42.09 100 ALA A CA 1
ATOM 833 C C . ALA A 1 100 ? 1.589 15.711 2.215 1.00 42.09 100 ALA A C 1
ATOM 835 O O . ALA A 1 100 ? 2.176 15.268 3.202 1.00 42.09 100 ALA A O 1
ATOM 836 N N . SER A 1 101 ? 1.564 14.983 1.088 1.00 40.59 101 SER A N 1
ATOM 837 C CA . SER A 1 101 ? 2.216 13.649 1.037 1.00 40.59 101 SER A CA 1
ATOM 838 C C . SER A 1 101 ? 2.754 13.214 -0.332 1.00 40.59 101 SER A C 1
ATOM 840 O O . SER A 1 101 ? 2.389 12.171 -0.863 1.00 40.59 101 SER A O 1
ATOM 842 N N . ARG A 1 102 ? 3.728 13.959 -0.860 1.00 35.28 102 ARG A N 1
ATOM 843 C CA . ARG A 1 102 ? 4.785 13.379 -1.706 1.00 35.28 102 ARG A CA 1
ATOM 844 C C . ARG A 1 102 ? 6.149 13.887 -1.226 1.00 35.28 102 ARG A C 1
ATOM 846 O O . ARG A 1 102 ? 6.539 14.982 -1.618 1.00 35.28 102 ARG A O 1
ATOM 853 N N . PRO A 1 103 ? 6.905 13.135 -0.408 1.00 32.34 103 PRO A N 1
ATOM 854 C CA . PRO A 1 103 ? 8.338 13.349 -0.335 1.00 32.34 103 PRO A CA 1
ATOM 855 C C . PRO A 1 103 ? 8.958 12.715 -1.586 1.00 32.34 103 PRO A C 1
ATOM 857 O O . PRO A 1 103 ? 8.990 11.493 -1.733 1.00 32.34 103 PRO A O 1
ATOM 860 N N . SER A 1 104 ? 9.394 13.558 -2.522 1.00 33.75 104 SER A N 1
ATOM 861 C CA . SER A 1 104 ? 10.187 13.151 -3.683 1.00 33.75 104 SER A CA 1
ATOM 862 C C . SER A 1 104 ? 11.485 12.494 -3.214 1.00 33.75 104 SER A C 1
ATOM 864 O O . SER A 1 104 ? 12.346 13.146 -2.628 1.00 33.75 104 SER A O 1
ATOM 866 N N . ILE A 1 105 ? 11.636 11.200 -3.482 1.00 39.28 105 ILE A N 1
ATOM 867 C CA . ILE A 1 105 ? 12.878 10.471 -3.232 1.00 39.28 105 ILE A CA 1
ATOM 868 C C . ILE A 1 105 ? 13.836 10.733 -4.410 1.00 39.28 105 ILE A C 1
ATOM 870 O O . ILE A 1 105 ? 13.706 10.124 -5.468 1.00 39.28 105 ILE A O 1
ATOM 874 N N . GLY A 1 106 ? 14.806 11.633 -4.206 1.00 35.38 106 GLY A N 1
ATOM 875 C CA . GLY A 1 106 ? 16.167 11.523 -4.756 1.00 35.38 106 GLY A CA 1
ATOM 876 C C . GLY A 1 106 ? 16.543 12.286 -6.042 1.00 35.38 106 GLY A C 1
ATOM 877 O O . GLY A 1 106 ? 16.189 11.886 -7.157 1.00 35.38 106 GLY A O 1
ATOM 878 N N . GLY A 1 107 ? 17.446 13.263 -5.880 1.00 29.84 107 GLY A N 1
ATOM 879 C CA . GLY A 1 107 ? 18.324 13.781 -6.936 1.00 29.84 107 GLY A CA 1
ATOM 880 C C . GLY A 1 107 ? 19.411 14.728 -6.404 1.00 29.84 107 GLY A C 1
ATOM 881 O O . GLY A 1 107 ? 19.156 15.912 -6.241 1.00 29.84 107 GLY A O 1
ATOM 882 N N . HIS A 1 108 ? 20.609 14.202 -6.129 1.00 37.19 108 HIS A N 1
ATOM 883 C CA . HIS A 1 108 ? 21.842 14.977 -5.934 1.00 37.19 108 HIS A CA 1
ATOM 884 C C . HIS A 1 108 ? 22.369 15.489 -7.289 1.00 37.19 108 HIS A C 1
ATOM 886 O O . HIS A 1 108 ? 22.568 14.680 -8.191 1.00 37.19 108 HIS A O 1
ATOM 892 N N . ALA A 1 109 ? 22.649 16.791 -7.385 1.00 31.78 109 ALA A N 1
ATOM 893 C CA . ALA A 1 109 ? 23.679 17.458 -8.203 1.00 31.78 109 ALA A CA 1
ATOM 894 C C . ALA A 1 109 ? 23.682 18.929 -7.723 1.00 31.78 109 ALA A C 1
ATOM 896 O O . ALA A 1 109 ? 22.614 19.513 -7.602 1.00 31.78 109 ALA A O 1
ATOM 897 N N . GLY A 1 110 ? 24.761 19.562 -7.269 1.00 34.62 110 GLY A N 1
ATOM 898 C CA . GLY A 1 110 ? 26.106 19.547 -7.827 1.00 34.62 110 GLY A CA 1
ATOM 899 C C . GLY A 1 110 ? 26.331 20.855 -8.598 1.00 34.62 110 GLY A C 1
ATOM 900 O O . GLY A 1 110 ? 26.036 20.892 -9.780 1.00 34.62 110 GLY A O 1
ATOM 901 N N . THR A 1 111 ? 26.817 21.857 -7.854 1.00 46.84 111 THR A N 1
ATOM 902 C CA . THR A 1 111 ? 27.661 23.018 -8.218 1.00 46.84 111 THR A CA 1
ATOM 903 C C . THR A 1 111 ? 27.148 24.215 -9.054 1.00 46.84 111 THR A C 1
ATOM 905 O O . THR A 1 111 ? 26.477 24.093 -10.070 1.00 46.84 111 THR A O 1
ATOM 908 N N . ASP A 1 112 ? 27.598 25.382 -8.558 1.00 34.47 112 ASP A N 1
ATOM 909 C CA . ASP A 1 112 ? 28.124 26.568 -9.259 1.00 34.47 112 ASP A CA 1
ATOM 910 C C . ASP A 1 112 ? 27.283 27.850 -9.372 1.00 34.47 112 ASP A C 1
ATOM 912 O O . ASP A 1 112 ? 26.333 27.958 -10.138 1.00 34.47 112 ASP A O 1
ATOM 916 N N . GLY A 1 113 ? 27.787 28.871 -8.660 1.00 43.09 113 GLY A N 1
ATOM 917 C CA . GLY A 1 113 ? 28.009 30.212 -9.201 1.00 43.09 113 GLY A CA 1
ATOM 918 C C . GLY A 1 113 ? 26.868 31.218 -9.077 1.00 43.09 113 GLY A C 1
ATOM 919 O O . GLY A 1 113 ? 25.924 31.200 -9.856 1.00 43.09 113 GLY A O 1
ATOM 920 N N . ASN A 1 114 ? 27.030 32.194 -8.183 1.00 28.94 114 ASN A N 1
ATOM 921 C CA . ASN A 1 114 ? 26.532 33.554 -8.413 1.00 28.94 114 ASN A CA 1
ATOM 922 C C . ASN A 1 114 ? 27.462 34.555 -7.685 1.00 28.94 114 ASN A C 1
ATOM 924 O O . ASN A 1 114 ? 28.117 34.130 -6.730 1.00 28.94 114 ASN A O 1
ATOM 928 N N . PRO A 1 115 ? 27.614 35.802 -8.171 1.00 54.16 115 PRO A N 1
ATOM 929 C CA . PRO A 1 115 ? 28.888 36.485 -8.375 1.00 54.16 115 PRO A CA 1
ATOM 930 C C . PRO A 1 115 ? 29.349 37.300 -7.163 1.00 54.16 115 PRO A C 1
ATOM 932 O O . PRO A 1 115 ? 28.516 37.593 -6.273 1.00 54.16 115 PRO A O 1
#

Secondary structure (DSSP, 8-state):
---HHHHHHHHHHHHHHHHHHHHHHHT-S--HHHHHHHHHHHHH-TTT--TTS-HHHHHHHHHHHHHHHHHHHHHHHHHHHHSTT-TTHHHHHHHHHTTS---------------

Sequence (115 aa):
MMDVDEIEEWFRCYADDVKTFLVYYLRRTDVDDLVQETFIRAMGGQVQFRRQANPKTWLLAIARNLAVDFVRTQQFSRYIRYSAGRSDVYAAIARGYCFASRPSIGGHAGTDGNP

Foldseek 3Di:
DCDPVNLVVCCVVCLVVLQVVLCVLLVDNPCNVLSVVLSVVVVVCVVVPPVPDDPNVSSNVSSVLSSVVVVVVVVVVVVCVVVVVDPPVVVVVVVVVVPDDDPDPDDDDDDDDDD

pLDDT: mean 70.99, std 19.02, range [28.94, 92.88]